Protein AF-A0A3E0K3B1-F1 (afdb_monomer)

Organism: NCBI:txid301148

Mean predicted aligned error: 5.78 Å

Radius of gyration: 11.58 Å; Cα contacts (8 Å, |Δi|>4): 69; chains: 1; bounding box: 25×26×32 Å

Nearest PDB structures (foldseek):
  6vnv-assembly1_A  TM=3.887E-01  e=1.597E+00  Homo sapiens
  3bio-assembly1_A  TM=3.849E-01  e=4.565E+00  Porphyromonas gingivalis W83
  3bio-assembly1_B  TM=3.761E-01  e=5.559E+00  Porphyromonas gingivalis W83

Foldseek 3Di:
DAPPLLVVVCVCLDQDDDPFWTWHFPDRDSVATAIDIDGPDDPVVVQVVVLVVQCPDPCSVVDDDGHDDDD

pLDDT: mean 78.37, std 8.72, range [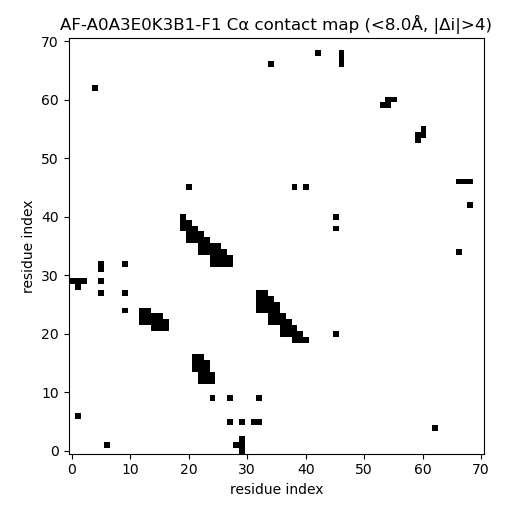49.34, 88.12]

Sequence (71 aa):
MYSGQIKFLHEYFEDYRDDRVKVEVERLDKIGMILAVETEMGGEETVQYLKSLFKKTKYGTALHYSFKLLE

Solvent-accessible surface area (backbone atoms only — not comparable to full-atom values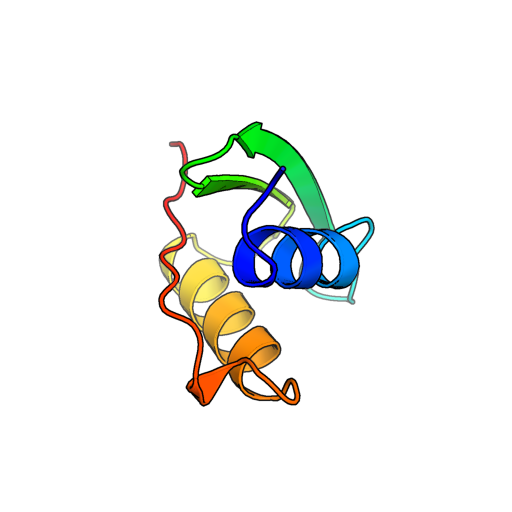): 4492 Å² total; per-residue (Å²): 132,67,49,72,66,56,51,52,51,46,70,62,39,55,77,32,67,61,99,65,41,38,34,39,71,74,41,82,56,81,87,51,70,43,66,46,70,53,58,89,60,55,69,70,57,44,49,52,48,53,51,55,56,43,43,72,41,100,54,34,80,80,56,91,83,78,87,73,85,85,128

Structure (mmCIF, N/CA/C/O backbone):
data_AF-A0A3E0K3B1-F1
#
_entry.id   AF-A0A3E0K3B1-F1
#
loop_
_atom_site.group_PDB
_atom_site.id
_atom_site.type_symbol
_atom_site.label_atom_id
_atom_site.label_alt_id
_atom_site.label_comp_id
_atom_site.label_asym_id
_atom_site.label_entity_id
_atom_site.label_seq_id
_atom_site.pdbx_PDB_ins_code
_atom_site.Cartn_x
_atom_site.Cartn_y
_atom_site.Cartn_z
_atom_site.occupancy
_atom_site.B_iso_or_equiv
_atom_site.auth_seq_id
_atom_site.auth_comp_id
_atom_site.auth_asym_id
_atom_site.auth_atom_id
_atom_site.pdbx_PDB_model_num
ATOM 1 N N . MET A 1 1 ? 10.267 3.212 -20.204 1.00 49.34 1 MET A N 1
ATOM 2 C CA . MET A 1 1 ? 10.684 2.125 -19.298 1.00 49.34 1 MET A CA 1
ATOM 3 C C . MET A 1 1 ? 10.701 2.667 -17.882 1.00 49.34 1 MET A C 1
ATOM 5 O O . MET A 1 1 ? 11.389 3.652 -17.642 1.00 49.34 1 MET A O 1
ATOM 9 N N . TYR A 1 2 ? 9.898 2.089 -16.994 1.00 59.72 2 TYR A N 1
ATOM 10 C CA . TYR A 1 2 ? 10.005 2.318 -15.553 1.00 59.72 2 TYR A CA 1
ATOM 11 C C . TYR A 1 2 ? 11.245 1.574 -15.041 1.00 59.72 2 TYR A C 1
ATOM 13 O O . TYR A 1 2 ? 11.600 0.532 -15.597 1.00 59.72 2 TYR A O 1
ATOM 21 N N . SER A 1 3 ? 11.925 2.102 -14.021 1.00 71.19 3 SER A N 1
ATOM 22 C CA . SER A 1 3 ? 13.000 1.356 -13.354 1.00 71.19 3 SER A CA 1
ATOM 23 C C . SER A 1 3 ? 12.434 0.040 -12.812 1.00 71.19 3 SER A C 1
ATOM 25 O O . SER A 1 3 ? 11.307 0.020 -12.313 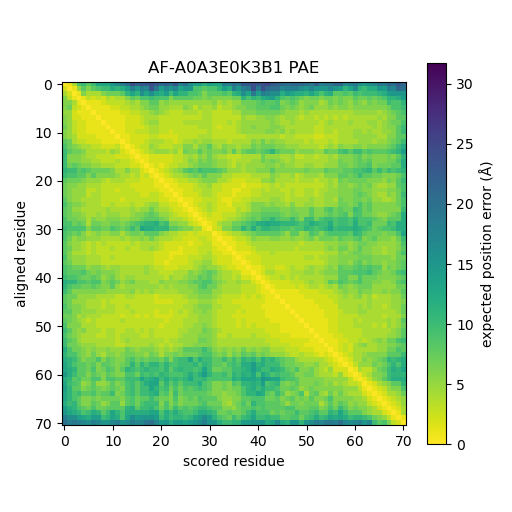1.00 71.19 3 SER A O 1
ATOM 27 N N . GLY A 1 4 ? 13.205 -1.052 -12.869 1.00 75.75 4 GLY A N 1
ATOM 28 C CA . GLY A 1 4 ? 12.785 -2.339 -12.296 1.00 75.75 4 GLY A CA 1
ATOM 29 C C . GLY A 1 4 ? 12.396 -2.229 -10.816 1.00 75.75 4 GLY A C 1
ATOM 30 O O . GLY A 1 4 ? 11.534 -2.962 -10.347 1.00 75.75 4 GLY A O 1
ATOM 31 N N . GLN A 1 5 ? 12.960 -1.243 -10.114 1.00 76.31 5 GLN A N 1
ATOM 32 C CA . GLN A 1 5 ? 12.615 -0.903 -8.734 1.00 76.31 5 GLN A CA 1
ATOM 33 C C . GLN A 1 5 ? 11.172 -0.403 -8.589 1.00 76.31 5 GLN A C 1
ATOM 35 O O . GLN A 1 5 ? 10.441 -0.865 -7.721 1.00 76.31 5 GLN A O 1
ATOM 40 N N . ILE A 1 6 ? 10.760 0.523 -9.460 1.00 77.88 6 ILE A N 1
ATOM 41 C CA . ILE A 1 6 ? 9.422 1.129 -9.447 1.00 77.88 6 ILE A CA 1
ATOM 42 C C . ILE A 1 6 ? 8.376 0.091 -9.846 1.00 77.88 6 ILE A C 1
ATOM 44 O O . ILE A 1 6 ? 7.317 0.028 -9.235 1.00 77.88 6 ILE A O 1
ATOM 48 N N . LYS A 1 7 ? 8.702 -0.766 -10.821 1.00 81.31 7 LYS A N 1
ATOM 49 C CA . LYS A 1 7 ? 7.827 -1.871 -11.212 1.00 81.31 7 LYS A CA 1
ATOM 50 C C . LYS A 1 7 ? 7.600 -2.847 -10.052 1.00 81.31 7 LYS A C 1
ATOM 52 O O . LYS A 1 7 ? 6.462 -3.188 -9.774 1.00 81.31 7 LYS A O 1
ATOM 57 N N . PHE A 1 8 ? 8.662 -3.228 -9.339 1.00 81.56 8 PHE A N 1
ATOM 58 C CA . PHE A 1 8 ? 8.542 -4.120 -8.185 1.00 81.56 8 PHE A CA 1
ATOM 59 C C . PHE A 1 8 ? 7.725 -3.499 -7.043 1.00 81.56 8 PHE A C 1
ATOM 61 O O . PHE A 1 8 ? 6.909 -4.175 -6.428 1.00 81.56 8 PHE A O 1
ATOM 68 N N . LEU A 1 9 ? 7.936 -2.208 -6.766 1.00 79.88 9 LEU A N 1
ATOM 69 C CA . LEU A 1 9 ? 7.146 -1.464 -5.784 1.00 79.88 9 LEU A CA 1
ATOM 70 C C . LEU A 1 9 ? 5.665 -1.420 -6.172 1.00 79.88 9 LEU A C 1
ATOM 72 O O . LEU A 1 9 ? 4.818 -1.686 -5.328 1.00 79.88 9 LEU A O 1
ATOM 76 N N . HIS A 1 10 ? 5.371 -1.133 -7.438 1.00 83.12 10 HIS A N 1
ATOM 77 C CA . HIS A 1 10 ? 4.012 -1.136 -7.965 1.00 83.12 10 HIS A CA 1
ATOM 78 C C . HIS A 1 10 ? 3.356 -2.507 -7.812 1.00 83.12 10 HIS A C 1
ATOM 80 O O . HIS A 1 10 ? 2.335 -2.603 -7.157 1.00 83.12 10 HIS A O 1
ATOM 86 N N . GLU A 1 11 ? 3.977 -3.575 -8.321 1.00 85.25 11 GLU A N 1
ATOM 87 C CA . GLU A 1 11 ? 3.432 -4.941 -8.232 1.00 85.25 11 GLU A CA 1
ATOM 88 C C . GLU A 1 11 ? 3.242 -5.422 -6.784 1.00 85.25 11 GLU A C 1
ATOM 90 O O . GLU A 1 11 ? 2.420 -6.293 -6.530 1.00 85.25 11 GLU A O 1
ATOM 95 N N 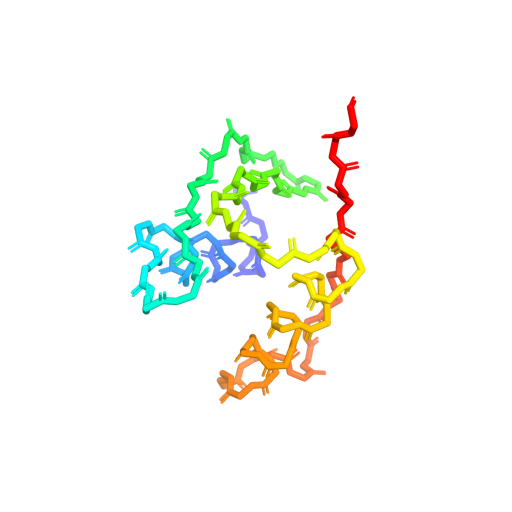. TYR A 1 12 ? 4.007 -4.888 -5.826 1.00 84.88 12 TYR A N 1
ATOM 96 C CA . TYR A 1 12 ? 3.850 -5.236 -4.415 1.00 84.88 12 TYR A CA 1
ATOM 97 C C . TYR A 1 12 ? 2.708 -4.478 -3.726 1.00 84.88 12 TYR A C 1
ATOM 99 O O . TYR A 1 12 ? 2.051 -5.038 -2.852 1.00 84.88 12 TYR A O 1
ATOM 107 N N . PHE A 1 13 ? 2.526 -3.197 -4.059 1.00 84.12 13 PHE A N 1
ATOM 108 C CA . PHE A 1 13 ? 1.552 -2.319 -3.404 1.00 84.12 13 PHE A CA 1
ATOM 109 C C . PHE A 1 13 ? 0.227 -2.185 -4.159 1.00 84.12 13 PHE A C 1
ATOM 111 O O . PHE A 1 13 ? -0.740 -1.712 -3.567 1.00 84.12 13 PHE A O 1
ATOM 118 N N . GLU A 1 14 ? 0.171 -2.593 -5.427 1.00 81.06 14 GLU A N 1
ATOM 119 C CA . GLU A 1 14 ? -1.064 -2.716 -6.203 1.00 81.06 14 GLU A CA 1
ATOM 120 C C . GLU A 1 14 ? -2.012 -3.670 -5.466 1.00 81.06 14 GLU A C 1
ATOM 122 O O . GLU A 1 14 ? -1.680 -4.830 -5.224 1.00 81.06 14 GLU A O 1
ATOM 127 N N . ASP A 1 15 ? -3.156 -3.137 -5.030 1.00 74.31 15 ASP A N 1
ATOM 128 C CA . ASP A 1 15 ? -4.179 -3.850 -4.256 1.00 74.31 15 ASP A CA 1
ATOM 129 C C . ASP A 1 15 ? -3.691 -4.468 -2.928 1.00 74.31 15 ASP A C 1
ATOM 131 O O . ASP A 1 15 ? -4.312 -5.393 -2.390 1.00 74.31 15 ASP A O 1
ATOM 135 N N . TYR A 1 16 ? -2.602 -3.954 -2.340 1.00 83.38 16 TYR A N 1
ATOM 136 C CA . TYR A 1 16 ? -2.170 -4.432 -1.028 1.00 83.38 16 TYR A CA 1
ATOM 137 C C . TYR A 1 16 ? -3.194 -4.055 0.048 1.00 83.38 16 TYR A C 1
ATOM 139 O O . TYR A 1 16 ? -3.455 -2.879 0.312 1.00 83.38 16 TYR A O 1
ATOM 147 N N . ARG A 1 17 ? -3.737 -5.071 0.722 1.00 83.38 17 ARG A N 1
ATOM 148 C CA . ARG A 1 17 ? -4.689 -4.905 1.818 1.00 83.38 17 ARG A CA 1
ATOM 149 C C . ARG A 1 17 ? -4.430 -5.913 2.926 1.00 83.38 17 ARG A C 1
ATOM 151 O O . ARG A 1 17 ? -4.322 -7.112 2.671 1.00 83.38 17 ARG A O 1
ATOM 158 N N . ASP A 1 18 ? -4.404 -5.423 4.155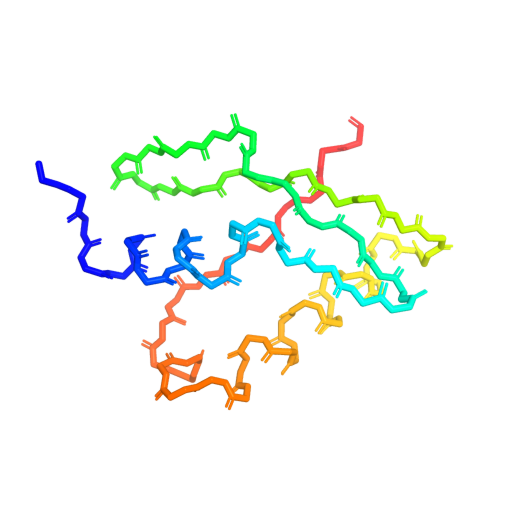 1.00 86.50 18 ASP A N 1
ATOM 159 C CA . ASP A 1 18 ? -4.443 -6.237 5.365 1.00 86.50 18 ASP A CA 1
ATOM 160 C C . ASP A 1 18 ? -5.507 -5.709 6.340 1.00 86.50 18 ASP A C 1
ATOM 162 O O . ASP A 1 18 ? -6.291 -4.820 6.005 1.00 86.50 18 ASP A O 1
ATOM 166 N N . ASP A 1 19 ? -5.557 -6.276 7.545 1.00 85.62 19 ASP A N 1
ATOM 167 C CA . ASP A 1 19 ? -6.474 -5.840 8.601 1.00 85.62 19 ASP A CA 1
ATOM 168 C C . ASP A 1 19 ? -6.224 -4.393 9.061 1.00 85.62 19 ASP A C 1
ATOM 170 O O . ASP A 1 19 ? -7.116 -3.786 9.650 1.00 85.62 19 ASP A O 1
ATOM 174 N N . ARG A 1 20 ? -5.023 -3.839 8.828 1.00 84.56 20 ARG A N 1
ATOM 175 C CA . ARG A 1 20 ? -4.628 -2.508 9.320 1.00 84.56 20 ARG A CA 1
ATOM 176 C C . ARG A 1 20 ? -4.590 -1.426 8.255 1.00 84.56 20 ARG A C 1
ATOM 178 O O . ARG A 1 20 ? -4.898 -0.280 8.577 1.00 84.56 20 ARG A O 1
ATOM 185 N N . VAL A 1 21 ? -4.169 -1.750 7.031 1.00 86.81 21 VAL A N 1
ATOM 186 C CA . VAL A 1 21 ? -4.097 -0.772 5.943 1.00 86.81 21 VAL A CA 1
ATOM 187 C C . VAL A 1 21 ? -4.681 -1.309 4.646 1.00 86.81 21 VAL A C 1
ATOM 189 O O . VAL A 1 21 ? -4.578 -2.493 4.319 1.00 86.81 21 VAL A O 1
ATOM 192 N N . LYS A 1 22 ? -5.234 -0.397 3.855 1.00 87.31 22 LYS A N 1
ATOM 193 C CA . LYS A 1 22 ? -5.508 -0.602 2.436 1.00 87.31 22 LYS A CA 1
ATOM 194 C C . LYS A 1 22 ? -4.674 0.396 1.645 1.00 87.31 22 LYS A C 1
ATOM 196 O O . LYS A 1 22 ? -4.701 1.587 1.934 1.00 87.31 22 LYS A O 1
ATOM 201 N N . VAL A 1 23 ? -3.897 -0.101 0.692 1.00 86.25 23 VAL A N 1
ATOM 202 C CA . VAL A 1 23 ? -2.981 0.700 -0.118 1.00 86.25 23 VAL A CA 1
ATOM 203 C C . VAL A 1 23 ? -3.470 0.709 -1.558 1.00 86.25 23 VAL A C 1
ATOM 205 O O . VAL A 1 23 ? -3.803 -0.333 -2.115 1.00 86.25 23 VAL A O 1
ATOM 208 N N . GLU A 1 24 ? -3.473 1.887 -2.165 1.00 83.94 24 GLU A N 1
ATOM 209 C CA . GLU A 1 24 ? -3.786 2.091 -3.575 1.00 83.94 24 GLU A CA 1
ATOM 210 C C . GLU A 1 24 ? -2.691 2.940 -4.223 1.00 83.94 24 GLU A C 1
ATOM 212 O O . GLU A 1 24 ? -2.150 3.867 -3.616 1.00 83.94 24 GLU A O 1
ATOM 217 N N . VAL A 1 25 ? -2.337 2.629 -5.468 1.00 83.38 25 VAL A N 1
ATOM 218 C CA . VAL A 1 25 ? -1.366 3.430 -6.220 1.00 83.38 25 VAL A CA 1
ATOM 219 C C . VAL A 1 25 ? -2.091 4.615 -6.853 1.00 83.38 25 VAL A C 1
ATOM 221 O O . VAL A 1 25 ? -2.744 4.471 -7.881 1.00 83.38 25 VAL A O 1
ATOM 224 N N . GLU A 1 26 ? -1.938 5.807 -6.278 1.00 81.25 26 GLU A N 1
ATOM 225 C CA . GLU A 1 26 ? -2.508 7.034 -6.855 1.00 81.25 26 GLU A CA 1
ATOM 226 C C . GLU A 1 26 ? -1.747 7.501 -8.092 1.00 81.25 26 GLU A C 1
ATOM 228 O O . GLU A 1 26 ? -2.326 8.013 -9.053 1.00 81.25 26 GLU A O 1
ATOM 233 N N . ARG A 1 27 ? -0.416 7.381 -8.065 1.00 79.56 27 ARG A N 1
ATOM 234 C CA . ARG A 1 27 ? 0.419 7.829 -9.179 1.00 79.56 27 ARG A CA 1
ATOM 235 C C . ARG A 1 27 ? 1.676 6.995 -9.307 1.00 79.56 27 ARG A C 1
ATOM 237 O O . ARG A 1 27 ? 2.397 6.786 -8.336 1.00 79.56 27 ARG A O 1
ATOM 244 N N . LEU A 1 28 ? 1.989 6.609 -10.538 1.00 80.94 28 LEU A N 1
ATOM 245 C CA . LEU A 1 28 ? 3.237 5.952 -10.894 1.00 80.94 28 LEU A CA 1
ATOM 246 C C . LEU A 1 28 ? 3.980 6.777 -11.946 1.00 80.94 28 LEU A C 1
ATOM 248 O O . LEU A 1 28 ? 3.562 6.856 -13.101 1.00 80.94 28 LEU A O 1
ATOM 252 N N . ASP A 1 29 ? 5.117 7.346 -11.563 1.00 76.50 29 ASP A N 1
ATOM 253 C CA . ASP A 1 29 ? 5.990 8.099 -12.458 1.00 76.50 29 ASP A CA 1
ATOM 254 C C . ASP A 1 29 ? 7.341 7.400 -12.635 1.00 76.50 29 ASP A C 1
ATOM 256 O O . ASP A 1 29 ? 7.689 6.430 -11.966 1.00 76.50 29 ASP A O 1
ATOM 260 N N . LYS A 1 30 ? 8.171 7.925 -13.540 1.00 70.62 30 LYS A N 1
ATOM 261 C CA . LYS A 1 30 ? 9.536 7.412 -13.760 1.00 70.62 30 LYS A CA 1
ATOM 262 C C . LYS A 1 30 ? 10.476 7.619 -12.566 1.00 70.62 30 LYS A C 1
ATOM 264 O O . LYS A 1 30 ? 11.539 7.008 -12.540 1.00 70.62 30 LYS A O 1
ATOM 269 N N . ILE A 1 31 ? 10.112 8.507 -11.640 1.00 70.44 31 ILE A N 1
ATOM 270 C CA . ILE A 1 31 ? 10.968 8.998 -10.548 1.00 70.44 31 ILE A CA 1
ATOM 271 C C . ILE A 1 31 ? 10.457 8.531 -9.177 1.00 70.44 31 ILE A C 1
ATOM 273 O O . ILE A 1 31 ? 11.190 8.587 -8.195 1.00 70.44 31 ILE A O 1
ATOM 277 N N . GLY A 1 32 ? 9.213 8.058 -9.093 1.00 71.38 32 GLY A N 1
ATOM 278 C CA . GLY A 1 32 ? 8.603 7.687 -7.826 1.00 71.38 32 GLY A CA 1
ATOM 279 C C . GLY A 1 32 ? 7.177 7.181 -7.982 1.00 71.38 32 GLY A C 1
ATOM 280 O O . GLY A 1 32 ? 6.618 7.165 -9.077 1.00 71.38 32 GLY A O 1
ATOM 281 N N . MET A 1 33 ? 6.612 6.763 -6.857 1.00 78.19 33 MET A N 1
ATOM 282 C CA . MET A 1 33 ? 5.254 6.256 -6.742 1.00 78.19 33 MET A CA 1
ATOM 283 C C . MET A 1 33 ? 4.571 6.972 -5.579 1.00 78.19 33 MET A C 1
ATOM 285 O O . MET A 1 33 ? 5.180 7.146 -4.522 1.00 78.19 33 MET A O 1
ATOM 289 N N . ILE A 1 34 ? 3.331 7.394 -5.790 1.00 80.00 34 ILE A N 1
ATOM 290 C CA . ILE A 1 34 ? 2.453 7.954 -4.768 1.00 80.00 34 ILE A CA 1
ATOM 291 C C . ILE A 1 34 ? 1.444 6.872 -4.412 1.00 80.00 34 ILE A C 1
ATOM 293 O O . ILE A 1 34 ? 0.809 6.298 -5.297 1.00 80.00 34 ILE A O 1
ATOM 297 N N . LEU A 1 35 ? 1.332 6.602 -3.117 1.00 80.81 35 LEU A N 1
ATOM 298 C CA . LEU A 1 35 ? 0.403 5.634 -2.559 1.00 80.81 35 LEU A CA 1
ATOM 299 C C . LEU A 1 35 ? -0.630 6.372 -1.713 1.00 80.81 35 LEU A C 1
ATOM 301 O O . LEU A 1 35 ? -0.243 7.133 -0.823 1.00 80.81 35 LEU A O 1
ATOM 305 N N . ALA A 1 36 ? -1.908 6.113 -1.965 1.00 83.56 36 ALA A N 1
ATOM 306 C CA . ALA A 1 36 ? -2.978 6.387 -1.019 1.00 83.56 36 ALA A CA 1
ATOM 307 C C . ALA A 1 36 ? -3.037 5.225 -0.033 1.00 83.56 36 ALA A C 1
ATOM 309 O O . ALA A 1 36 ? -2.982 4.061 -0.426 1.00 83.56 36 ALA A O 1
ATOM 310 N N . VAL A 1 37 ? -3.109 5.542 1.254 1.00 84.50 37 VAL A N 1
ATOM 311 C CA . VAL A 1 37 ? -3.169 4.536 2.311 1.00 84.50 37 VAL A CA 1
ATOM 312 C C . VAL A 1 37 ? -4.354 4.863 3.199 1.00 84.50 37 VAL A C 1
ATOM 314 O O . VAL A 1 37 ? -4.340 5.866 3.909 1.00 84.50 37 VAL A O 1
ATOM 317 N N . GLU A 1 38 ? -5.371 4.014 3.158 1.00 84.69 38 GLU A N 1
ATOM 318 C CA . GLU A 1 38 ? -6.491 4.052 4.088 1.00 84.69 38 GLU A CA 1
ATOM 319 C C . GLU A 1 38 ? -6.115 3.245 5.332 1.00 84.69 38 GLU A C 1
ATOM 321 O O . GLU A 1 38 ? -5.739 2.073 5.247 1.00 84.69 38 GLU A O 1
ATOM 326 N N . THR A 1 39 ? -6.159 3.890 6.492 1.00 86.62 39 THR A N 1
ATOM 327 C CA . THR A 1 39 ? -5.666 3.342 7.758 1.00 86.62 39 THR A CA 1
ATOM 328 C C . THR A 1 39 ? -6.277 4.103 8.925 1.00 86.62 39 THR A C 1
ATOM 330 O O . THR A 1 39 ? -6.524 5.305 8.832 1.00 86.62 39 THR A O 1
ATOM 333 N N . GLU A 1 40 ? -6.490 3.410 10.039 1.00 84.62 40 GLU A N 1
ATOM 334 C CA . GLU A 1 40 ? -6.867 4.027 11.318 1.00 84.62 40 GLU A CA 1
ATOM 335 C C . GLU A 1 40 ? -5.633 4.416 12.156 1.00 84.62 40 GLU A C 1
ATOM 337 O O . GLU A 1 40 ? -5.752 5.086 13.182 1.00 84.62 40 GLU A O 1
ATOM 342 N N . MET A 1 41 ? -4.436 3.998 11.727 1.00 85.75 41 MET A N 1
ATOM 343 C CA . MET A 1 41 ? -3.173 4.306 12.396 1.00 85.75 41 MET A CA 1
ATOM 344 C C . MET A 1 41 ? -2.749 5.756 12.143 1.00 85.75 41 MET A C 1
ATOM 346 O O . MET A 1 41 ? -3.016 6.337 11.090 1.00 85.75 41 MET A O 1
ATOM 350 N N . GLY A 1 42 ? -1.990 6.326 13.081 1.00 84.62 42 GLY A N 1
ATOM 351 C CA . GLY A 1 42 ? -1.363 7.631 12.882 1.00 84.62 42 GLY A CA 1
ATOM 352 C C . GLY A 1 42 ? -0.442 7.640 11.655 1.00 84.62 42 GLY A C 1
ATOM 353 O O . GLY A 1 42 ? 0.110 6.609 11.261 1.00 84.62 42 GLY A O 1
ATOM 354 N N . GLY A 1 43 ? -0.241 8.812 11.051 1.00 82.88 43 GLY A N 1
ATOM 355 C CA . GLY A 1 43 ? 0.563 8.941 9.834 1.00 82.88 43 GLY A CA 1
ATOM 356 C C . GLY A 1 43 ? 1.972 8.347 9.973 1.00 82.88 43 GLY A C 1
ATOM 357 O O . GLY A 1 43 ? 2.388 7.508 9.171 1.00 82.88 43 GLY A O 1
ATOM 358 N N . GLU A 1 44 ? 2.704 8.723 11.023 1.00 84.69 44 GLU A N 1
ATOM 359 C CA . GLU A 1 44 ? 4.058 8.207 11.260 1.00 84.69 44 GLU A CA 1
ATOM 360 C C . GLU A 1 44 ? 4.075 6.687 11.489 1.00 84.69 44 GLU A C 1
ATOM 362 O O . GLU A 1 44 ? 4.925 5.982 10.935 1.00 84.69 44 GLU A O 1
ATOM 367 N N . GLU A 1 45 ? 3.098 6.173 12.241 1.00 87.50 45 GLU A N 1
ATOM 368 C CA . GLU A 1 45 ? 2.935 4.740 12.496 1.00 87.50 45 GLU A CA 1
ATOM 369 C C . GLU A 1 45 ? 2.700 3.969 11.192 1.00 87.50 45 GLU A C 1
ATOM 371 O O . GLU A 1 45 ? 3.375 2.973 10.926 1.00 87.50 45 GLU A O 1
ATOM 376 N N . THR A 1 46 ? 1.835 4.488 10.321 1.00 85.75 46 THR A N 1
ATOM 377 C CA . THR A 1 46 ? 1.550 3.921 8.997 1.00 85.75 46 THR A CA 1
ATOM 378 C C . THR A 1 46 ? 2.806 3.851 8.134 1.00 85.75 46 THR A C 1
ATOM 380 O O . THR A 1 46 ? 3.104 2.816 7.534 1.00 85.75 46 THR A O 1
ATOM 383 N N . VAL 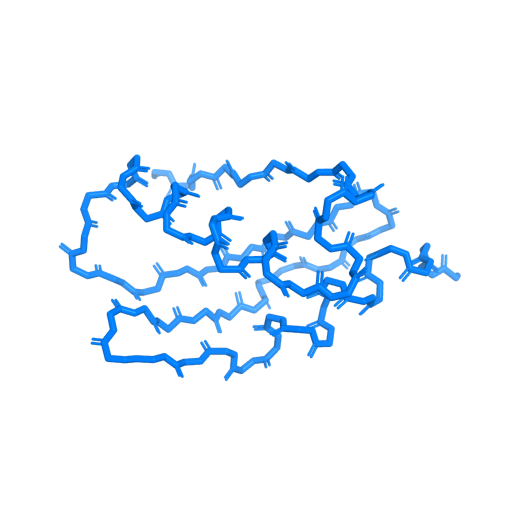A 1 47 ? 3.601 4.924 8.105 1.00 84.50 47 VAL A N 1
ATOM 384 C CA . VAL A 1 47 ? 4.857 4.960 7.341 1.00 84.50 47 VAL A CA 1
ATOM 385 C C . VAL A 1 47 ? 5.847 3.911 7.850 1.00 84.50 47 VAL A C 1
ATOM 387 O O . VAL A 1 47 ? 6.493 3.232 7.046 1.00 84.50 47 VAL A O 1
ATOM 390 N N . GLN A 1 48 ? 5.985 3.755 9.168 1.00 86.56 48 GLN A N 1
ATOM 391 C CA . GLN A 1 48 ? 6.860 2.735 9.754 1.00 86.56 48 GLN A CA 1
ATOM 392 C C . GLN A 1 48 ? 6.345 1.317 9.484 1.00 86.56 48 GLN A C 1
ATOM 394 O O . GLN A 1 48 ? 7.140 0.432 9.150 1.00 86.56 48 GLN A O 1
ATOM 399 N N . TYR A 1 49 ? 5.030 1.108 9.560 1.00 88.12 49 TYR A N 1
ATOM 400 C CA . TYR A 1 49 ? 4.386 -0.170 9.269 1.00 88.12 49 TYR A CA 1
ATOM 401 C C . TYR A 1 49 ? 4.646 -0.611 7.826 1.00 88.12 49 TYR A C 1
ATOM 403 O O . TYR A 1 49 ? 5.206 -1.686 7.601 1.00 88.12 49 TYR A O 1
ATOM 411 N N . LEU A 1 50 ? 4.368 0.262 6.854 1.00 84.38 50 LEU A N 1
ATOM 412 C CA . LEU A 1 50 ? 4.613 0.003 5.433 1.00 84.38 50 LEU A CA 1
ATOM 413 C C . LEU A 1 50 ? 6.099 -0.213 5.132 1.00 84.38 50 LEU A C 1
ATOM 415 O O . LEU A 1 50 ? 6.456 -1.112 4.368 1.00 84.38 50 LEU A O 1
ATOM 419 N N . LYS A 1 51 ? 6.996 0.555 5.771 1.00 84.44 51 LYS A N 1
ATOM 420 C CA . LYS A 1 51 ? 8.447 0.326 5.663 1.00 84.44 51 LYS A CA 1
ATOM 421 C C . LYS A 1 51 ? 8.830 -1.060 6.157 1.00 84.44 51 LYS A C 1
ATOM 42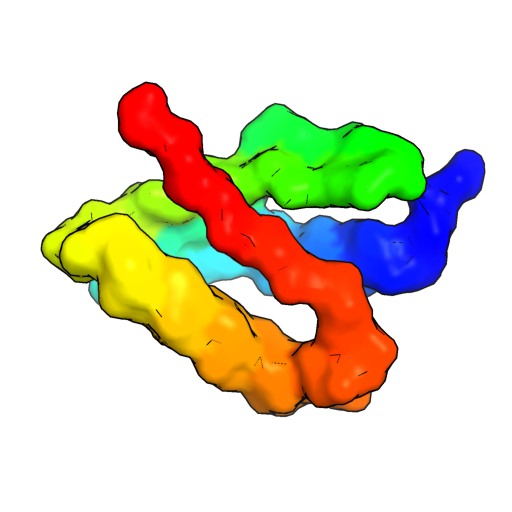3 O O . LYS A 1 51 ? 9.615 -1.730 5.490 1.00 84.44 51 LYS A O 1
ATOM 428 N N . SER A 1 52 ? 8.309 -1.474 7.307 1.00 86.94 52 SER A N 1
ATOM 429 C CA . SER A 1 52 ? 8.598 -2.776 7.910 1.00 86.94 52 SER A CA 1
ATOM 430 C C . SER A 1 52 ? 8.052 -3.929 7.068 1.00 86.94 52 SER A C 1
ATOM 432 O O . SER A 1 52 ? 8.760 -4.909 6.839 1.00 86.94 52 SER A O 1
ATOM 434 N N . LEU A 1 53 ? 6.834 -3.788 6.537 1.00 84.75 53 LEU A N 1
ATOM 435 C CA . LEU A 1 53 ? 6.238 -4.735 5.596 1.00 84.75 53 LEU A CA 1
ATOM 436 C C . LEU A 1 53 ? 7.098 -4.889 4.347 1.00 84.75 53 LEU A C 1
ATOM 438 O O . LEU A 1 53 ? 7.510 -5.999 4.016 1.00 84.75 53 LEU A O 1
ATOM 442 N N . PHE A 1 54 ? 7.444 -3.776 3.700 1.00 81.88 54 PHE A N 1
ATOM 443 C CA . PHE A 1 54 ? 8.226 -3.827 2.474 1.00 81.88 54 PHE A CA 1
ATOM 444 C C . PHE A 1 54 ? 9.624 -4.407 2.702 1.00 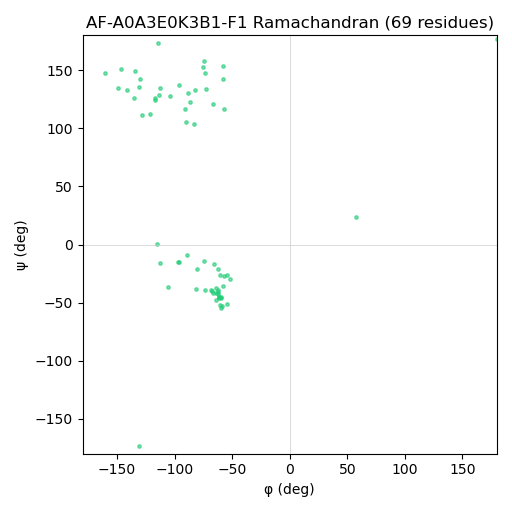81.88 54 PHE A C 1
ATOM 446 O O . PHE A 1 54 ? 10.080 -5.205 1.889 1.00 81.88 54 PHE A O 1
ATOM 453 N N . LYS A 1 55 ? 10.281 -4.103 3.833 1.00 83.00 55 LYS A N 1
ATOM 454 C CA . LYS A 1 55 ? 11.585 -4.687 4.207 1.00 83.00 55 LYS A CA 1
ATOM 455 C C . LYS A 1 55 ? 11.586 -6.215 4.277 1.00 83.00 55 LYS A C 1
ATOM 457 O O . LYS A 1 55 ? 12.638 -6.813 4.079 1.00 83.00 55 LYS A O 1
ATOM 462 N N . LYS A 1 56 ? 10.442 -6.852 4.548 1.00 82.25 56 LYS A N 1
ATOM 463 C CA . LYS A 1 56 ? 10.323 -8.321 4.565 1.00 82.25 56 LYS A CA 1
ATOM 464 C C . LYS A 1 56 ? 10.322 -8.933 3.162 1.00 82.25 56 LYS A C 1
ATOM 466 O O . LYS A 1 56 ? 10.493 -10.142 3.027 1.00 82.25 56 LYS A O 1
ATOM 471 N N . THR A 1 57 ? 10.129 -8.129 2.120 1.00 79.62 57 THR A N 1
ATOM 472 C CA . THR A 1 57 ? 10.177 -8.605 0.737 1.00 79.62 57 THR A CA 1
ATOM 473 C C . THR A 1 57 ? 11.611 -8.869 0.293 1.00 79.62 57 THR A C 1
ATOM 475 O O . THR A 1 57 ? 12.568 -8.288 0.803 1.00 79.62 57 THR A O 1
ATOM 478 N N . LYS A 1 58 ? 11.757 -9.707 -0.737 1.00 75.06 58 LYS A N 1
ATOM 479 C CA . LYS A 1 58 ? 13.050 -10.117 -1.304 1.00 75.06 58 LYS A CA 1
ATOM 480 C C . LYS A 1 58 ? 13.974 -8.945 -1.670 1.00 75.06 58 LYS A C 1
ATOM 482 O O . LYS A 1 58 ? 15.190 -9.098 -1.609 1.00 75.06 58 LYS A O 1
ATOM 487 N N . TYR A 1 59 ? 13.410 -7.795 -2.039 1.00 7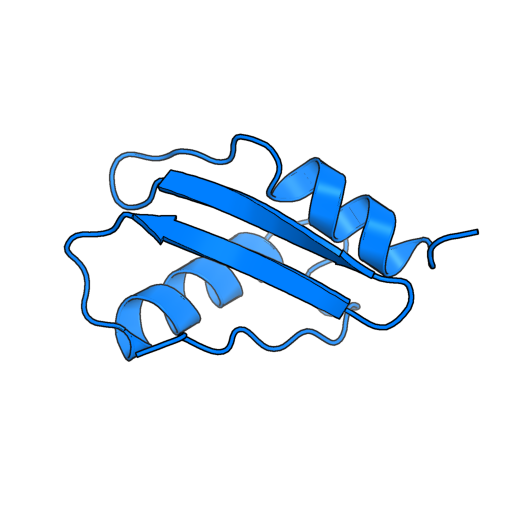3.12 59 TYR A N 1
ATOM 488 C CA . TYR A 1 59 ? 14.164 -6.605 -2.447 1.00 73.12 59 TYR A CA 1
ATOM 489 C C . TYR A 1 59 ? 13.986 -5.417 -1.494 1.00 73.12 59 TYR A C 1
ATOM 491 O O . TYR A 1 59 ? 14.611 -4.379 -1.696 1.00 73.12 59 TYR A O 1
ATOM 499 N N . GLY A 1 60 ? 13.203 -5.566 -0.423 1.00 69.25 60 GLY A N 1
ATOM 500 C CA . GLY A 1 60 ? 12.859 -4.482 0.494 1.00 69.25 60 GLY A CA 1
ATOM 501 C C . GLY A 1 60 ? 14.050 -3.789 1.141 1.00 69.25 60 GLY A C 1
ATOM 502 O O . GLY A 1 60 ? 14.051 -2.577 1.317 1.00 69.25 60 GLY A O 1
ATOM 503 N N . THR A 1 61 ? 15.096 -4.548 1.450 1.00 70.44 61 THR A N 1
ATOM 504 C CA . THR A 1 61 ? 16.326 -4.028 2.067 1.00 70.44 61 THR A CA 1
ATOM 505 C C . THR A 1 61 ? 17.274 -3.378 1.053 1.00 70.44 61 THR A C 1
ATOM 507 O O . THR A 1 61 ? 18.131 -2.588 1.434 1.00 70.44 61 THR A O 1
ATOM 510 N N . ALA A 1 62 ? 17.139 -3.705 -0.236 1.00 69.75 62 ALA A N 1
ATOM 511 C CA . ALA A 1 62 ? 18.036 -3.245 -1.300 1.00 69.75 62 ALA A CA 1
ATOM 512 C C . ALA A 1 62 ? 17.510 -2.008 -2.049 1.00 69.75 62 ALA A C 1
ATOM 514 O O . ALA A 1 62 ? 18.256 -1.368 -2.789 1.00 69.75 62 ALA A O 1
ATOM 515 N N . LEU A 1 63 ? 16.227 -1.683 -1.888 1.00 69.00 63 LEU A N 1
ATOM 516 C CA . LEU A 1 63 ? 15.571 -0.581 -2.582 1.00 69.00 63 LEU A CA 1
ATOM 517 C C . LEU A 1 63 ? 15.544 0.676 -1.711 1.00 69.00 63 LEU A C 1
ATOM 519 O O . LEU A 1 63 ? 15.246 0.619 -0.521 1.00 69.00 63 LEU A O 1
ATOM 523 N N . HIS A 1 64 ? 15.826 1.827 -2.322 1.00 66.44 64 HIS A N 1
ATOM 524 C CA . HIS A 1 64 ? 15.687 3.125 -1.673 1.00 66.44 64 HIS A CA 1
ATOM 525 C C . HIS A 1 64 ? 14.285 3.677 -1.943 1.00 66.44 64 HIS A C 1
ATOM 527 O O . HIS A 1 64 ? 13.927 3.915 -3.095 1.00 66.44 64 HIS A O 1
ATOM 533 N N . TYR A 1 65 ? 13.485 3.858 -0.894 1.00 68.81 65 TYR A N 1
ATOM 534 C CA . TYR A 1 65 ? 12.120 4.371 -0.990 1.00 68.81 65 TYR A CA 1
ATOM 535 C C . TYR A 1 65 ? 11.769 5.215 0.237 1.00 68.81 65 TYR A C 1
ATOM 537 O O . TYR A 1 65 ? 12.262 4.987 1.346 1.00 68.81 65 TYR A O 1
ATOM 545 N N . SER A 1 66 ? 10.877 6.176 0.025 1.00 65.88 66 SER A N 1
ATOM 546 C CA . SER A 1 66 ? 10.368 7.078 1.052 1.00 65.88 66 SER A CA 1
ATOM 547 C C . SER A 1 66 ? 8.860 7.176 0.893 1.00 65.88 66 SER A C 1
ATOM 549 O O . SER A 1 66 ? 8.383 7.494 -0.191 1.00 65.88 66 SER A O 1
ATOM 551 N N . PHE A 1 67 ? 8.117 6.922 1.967 1.00 70.25 67 PHE A N 1
ATOM 552 C CA . PHE A 1 67 ? 6.697 7.252 2.009 1.00 70.25 67 PHE A CA 1
ATOM 553 C C . PHE A 1 67 ? 6.563 8.682 2.510 1.00 70.25 67 PHE A C 1
ATOM 555 O O . PHE A 1 67 ? 7.167 9.043 3.524 1.00 70.25 67 PHE A O 1
ATOM 562 N N . LYS A 1 68 ? 5.789 9.481 1.786 1.00 65.81 68 LYS A N 1
ATOM 563 C CA . LYS A 1 68 ? 5.384 10.814 2.206 1.00 65.81 68 LYS A CA 1
ATOM 564 C C . LYS A 1 68 ? 3.871 10.794 2.333 1.00 65.81 68 LYS A C 1
ATOM 566 O O . LYS A 1 68 ? 3.196 10.431 1.376 1.00 65.81 68 LYS A O 1
ATOM 571 N N . LEU A 1 69 ? 3.371 11.158 3.505 1.00 63.09 69 LEU A N 1
ATOM 572 C CA . LEU A 1 69 ? 1.945 11.382 3.697 1.00 63.09 69 LEU A CA 1
ATOM 573 C C . LEU A 1 69 ? 1.581 12.694 3.007 1.00 63.09 69 LEU A C 1
ATOM 575 O O . LEU A 1 69 ? 2.317 13.680 3.119 1.00 63.09 69 LEU A O 1
ATOM 579 N N . LEU A 1 70 ? 0.489 12.675 2.256 1.00 58.75 70 LEU A N 1
ATOM 580 C CA . LEU A 1 70 ? -0.165 13.887 1.791 1.00 58.75 70 LEU A CA 1
ATOM 581 C C . LEU A 1 70 ? -1.193 14.234 2.875 1.00 58.75 70 LEU A C 1
ATOM 583 O O . LEU A 1 70 ? -2.157 13.495 3.044 1.00 58.75 70 LEU A O 1
ATOM 587 N N . GLU A 1 71 ? -0.895 15.261 3.673 1.00 50.81 71 GLU A N 1
ATOM 588 C CA . GLU A 1 71 ? -1.850 15.887 4.605 1.00 50.81 71 GLU A CA 1
ATOM 589 C C . GLU A 1 71 ? -2.878 16.737 3.851 1.00 50.81 71 GLU A C 1
ATOM 591 O O . GLU A 1 71 ? -2.484 17.380 2.845 1.00 50.81 71 GLU A O 1
#

Secondary structure (DSSP, 8-state):
---HHHHHHHHHHTT-B-SSEEEEEEEE-SS-EEEEEEESS-HHHHHHHHHHHHHTSTTTTTS--------